Protein AF-A0A975C8Z6-F1 (afdb_monomer)

Nearest PDB structures (foldseek):
  5bvb-assembly6_D-2  TM=6.688E-01  e=1.007E+00  synthetic construct
  5bvb-assembly1_A  TM=6.777E-01  e=1.708E+00  synthetic construct
  4j8t-assembly5_D-2  TM=7.044E-01  e=3.054E+00  Pseudomonas aeruginosa PAO1
  4j9a-assembly6_F  TM=6.568E-01  e=4.661E+00  Pseudomonas aeruginosa PAO1
  4j9a-assembly1_A  TM=5.729E-01  e=3.773E+00  Pseudomonas aeruginosa PAO1

Foldseek 3Di:
DKDWDWDWDQDVVVRFIFTPDIDDIDDFDPDDDQKGKDWDDKDWDQDPRRQKIKMKTWIWIDDPNDIDIDIDIDMWGADRHRDTD

Solvent-accessible surface area (backbone atoms only — not comparable to full-atom values): 4922 Å² total; per-residue (Å²): 74,77,48,66,47,74,41,68,45,79,36,78,92,75,71,32,36,21,43,79,46,68,47,77,74,46,62,45,80,60,80,95,62,92,54,48,62,44,70,76,47,72,50,68,47,72,37,78,90,21,33,28,40,41,36,41,39,30,27,40,40,35,48,96,92,45,73,44,83,47,74,51,75,49,78,39,42,39,42,72,82,50,49,78,93

Secondary structure (DSSP, 8-state):
-EEEEEEEEEETTTTEEEEEEEEEEEE---SS-SSEEEEEEEEEEEETTTTEEEEEEEEEEEETTEEEEEEEEEEEEB-TTS-B-

Mean predicted aligned error: 4.37 Å

pLDDT: mean 90.43, std 6.69, range [67.5, 97.88]

Sequence (85 aa):
MVSGTFKAEYDDDAARQVVSKVDNITSKIAGSSSGEWEQIFYDASVIDRGQKVRIQIEGIFSLNNISTEKAFIIEFSCDERGKIN

Radius of gyration: 15.56 Å; Cα contacts (8 Å, |Δi|>4): 185; chains: 1; bounding box: 40×16×41 Å

Structure (mmCIF, N/CA/C/O backbone):
data_AF-A0A975C8Z6-F1
#
_entry.id   AF-A0A975C8Z6-F1
#
loop_
_atom_site.group_PDB
_atom_site.id
_atom_site.type_symbol
_atom_site.label_atom_id
_atom_site.label_alt_id
_atom_site.label_comp_id
_atom_site.label_asym_id
_atom_site.label_entity_id
_atom_site.label_seq_id
_atom_site.pdbx_PDB_ins_code
_atom_site.Cartn_x
_atom_site.Cartn_y
_atom_site.Cartn_z
_atom_site.occupancy
_atom_site.B_iso_or_equiv
_atom_site.auth_seq_id
_atom_site.auth_comp_id
_atom_site.auth_asym_id
_atom_site.auth_a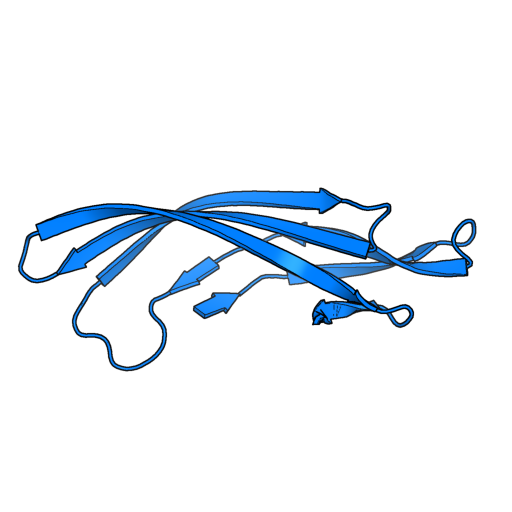tom_id
_atom_site.pdbx_PDB_model_num
ATOM 1 N N . MET A 1 1 ? 10.266 -4.051 -1.136 1.00 88.31 1 MET A N 1
ATOM 2 C CA . MET A 1 1 ? 9.927 -3.467 0.176 1.00 88.31 1 MET A CA 1
ATOM 3 C C . MET A 1 1 ? 8.957 -2.335 -0.074 1.00 88.31 1 MET A C 1
ATOM 5 O O . MET A 1 1 ? 9.226 -1.511 -0.938 1.00 88.31 1 MET A O 1
ATOM 9 N N . VAL A 1 2 ? 7.847 -2.327 0.653 1.00 91.25 2 VAL A N 1
ATOM 10 C CA . VAL A 1 2 ? 6.845 -1.260 0.606 1.00 91.25 2 VAL A CA 1
ATOM 11 C C . VAL A 1 2 ? 6.879 -0.519 1.933 1.00 91.25 2 VAL A C 1
ATOM 13 O O . VAL A 1 2 ? 7.121 -1.124 2.978 1.00 91.25 2 VAL A O 1
ATOM 16 N N . SER A 1 3 ? 6.718 0.794 1.885 1.00 92.50 3 SER A N 1
ATOM 17 C CA . SER A 1 3 ? 6.721 1.670 3.051 1.00 92.50 3 SER A CA 1
ATOM 18 C C . SER A 1 3 ? 5.627 2.713 2.895 1.00 92.50 3 SER A C 1
ATOM 20 O O . SER A 1 3 ? 5.320 3.134 1.784 1.00 92.50 3 SER A O 1
ATOM 22 N N . GLY A 1 4 ? 5.033 3.120 4.007 1.00 91.88 4 GLY A N 1
ATOM 23 C CA . GLY A 1 4 ? 3.931 4.066 4.011 1.00 91.88 4 GLY A CA 1
ATOM 24 C C . GLY A 1 4 ? 3.640 4.569 5.412 1.00 91.88 4 GLY A C 1
ATOM 25 O O . GLY A 1 4 ? 4.221 4.095 6.390 1.00 91.88 4 GLY A O 1
ATOM 26 N N . THR A 1 5 ? 2.731 5.529 5.497 1.00 91.88 5 THR A N 1
ATOM 27 C CA . THR A 1 5 ? 2.250 6.077 6.765 1.00 91.88 5 THR A CA 1
ATOM 28 C C . THR A 1 5 ? 0.776 5.764 6.932 1.00 91.88 5 THR A C 1
ATOM 30 O O . THR A 1 5 ? 0.012 5.810 5.969 1.00 91.88 5 THR A O 1
ATOM 33 N N . PHE A 1 6 ? 0.369 5.459 8.158 1.00 89.62 6 PHE A N 1
ATOM 34 C CA . PHE A 1 6 ? -1.033 5.266 8.493 1.00 89.62 6 PHE A CA 1
ATOM 35 C C . PHE A 1 6 ? -1.379 6.022 9.770 1.00 89.62 6 PHE A C 1
ATOM 37 O O . PHE A 1 6 ? -0.517 6.274 10.616 1.00 89.62 6 PHE A O 1
ATOM 44 N N . LYS A 1 7 ? -2.652 6.388 9.893 1.00 89.88 7 LYS A N 1
ATOM 45 C CA . LYS A 1 7 ? -3.235 6.951 11.105 1.00 89.88 7 LYS A CA 1
ATOM 46 C C . LYS A 1 7 ? -4.207 5.934 11.684 1.00 89.88 7 LYS A C 1
ATOM 48 O O . LYS A 1 7 ? -5.083 5.451 10.967 1.00 89.88 7 LYS A O 1
ATOM 53 N N . ALA A 1 8 ? -4.036 5.638 12.966 1.00 89.19 8 ALA A N 1
ATOM 54 C CA . ALA A 1 8 ? -5.004 4.893 13.752 1.00 89.19 8 ALA A CA 1
ATOM 55 C C . ALA A 1 8 ? -5.769 5.846 14.676 1.00 89.19 8 ALA A C 1
ATOM 57 O O . ALA A 1 8 ? -5.211 6.840 15.154 1.00 89.19 8 ALA A O 1
ATOM 58 N N . GLU A 1 9 ? -7.038 5.546 14.912 1.00 90.06 9 GLU A N 1
ATOM 59 C CA . GLU A 1 9 ? -7.878 6.233 15.887 1.00 90.06 9 GLU A CA 1
ATOM 60 C C . GLU A 1 9 ? -8.852 5.260 16.543 1.00 90.06 9 GLU A C 1
ATOM 62 O O . GLU A 1 9 ? -9.154 4.198 15.999 1.00 90.06 9 GLU A O 1
ATOM 67 N N . TYR A 1 10 ? -9.307 5.609 17.744 1.00 90.06 10 TYR A N 1
ATOM 68 C CA . TYR A 1 10 ? -10.294 4.808 18.450 1.00 90.06 10 TYR A CA 1
ATOM 69 C C . TYR A 1 10 ? -11.678 5.064 17.852 1.00 90.06 10 TYR A C 1
ATOM 71 O O . TYR A 1 10 ? -12.082 6.217 17.714 1.00 90.06 10 TYR A O 1
ATOM 79 N N . ASP A 1 11 ? -12.379 3.990 17.511 1.00 89.38 11 ASP A N 1
ATOM 80 C CA . ASP A 1 11 ? -13.760 3.999 17.044 1.00 89.38 11 ASP A CA 1
ATOM 81 C C . ASP A 1 11 ? -14.655 3.508 18.188 1.00 89.38 11 ASP A C 1
ATOM 83 O O . ASP A 1 11 ? -14.542 2.359 18.630 1.00 89.38 11 ASP A O 1
ATOM 87 N N . ASP A 1 12 ? -15.507 4.402 18.699 1.00 91.06 12 ASP A N 1
ATOM 88 C CA . ASP A 1 12 ? -16.399 4.115 19.826 1.00 91.06 12 ASP A CA 1
ATOM 89 C C . ASP A 1 12 ? -17.480 3.081 19.464 1.00 91.06 12 ASP A C 1
ATOM 91 O O . ASP A 1 12 ? -17.820 2.240 20.298 1.00 91.06 12 ASP A O 1
ATOM 95 N N . ASP A 1 13 ? -17.976 3.085 18.222 1.00 89.25 13 ASP A N 1
ATOM 96 C CA . ASP A 1 13 ? -19.016 2.158 17.752 1.00 89.25 13 ASP A CA 1
ATOM 97 C C . ASP A 1 13 ? -18.478 0.724 17.627 1.00 89.25 13 ASP A C 1
ATOM 99 O O . ASP A 1 13 ? -19.181 -0.256 17.890 1.00 89.25 13 ASP A O 1
ATOM 103 N N . ALA A 1 14 ? -17.214 0.588 17.227 1.00 85.38 14 ALA A N 1
ATOM 104 C CA . ALA A 1 14 ? -16.503 -0.679 17.123 1.00 85.38 14 ALA A CA 1
ATOM 105 C C . ALA A 1 14 ? -15.764 -1.070 18.416 1.00 85.38 14 ALA A C 1
ATOM 107 O O . ALA A 1 14 ? -15.250 -2.191 18.491 1.00 85.38 14 ALA A O 1
ATOM 108 N N . ALA A 1 15 ? -15.706 -0.165 19.400 1.00 89.50 15 ALA A N 1
ATOM 109 C CA . ALA A 1 15 ? -14.994 -0.294 20.670 1.00 89.50 15 ALA A CA 1
ATOM 110 C C . ALA A 1 15 ? -13.529 -0.762 20.520 1.00 89.50 15 ALA A C 1
ATOM 112 O O . ALA A 1 15 ? -13.055 -1.618 21.273 1.00 89.50 15 ALA A O 1
ATOM 113 N N . ARG A 1 16 ? -12.812 -0.243 19.513 1.00 86.62 16 ARG A N 1
ATOM 114 C CA . ARG A 1 16 ? -11.423 -0.639 19.199 1.00 86.62 16 ARG A CA 1
ATOM 115 C C . ARG A 1 16 ? -1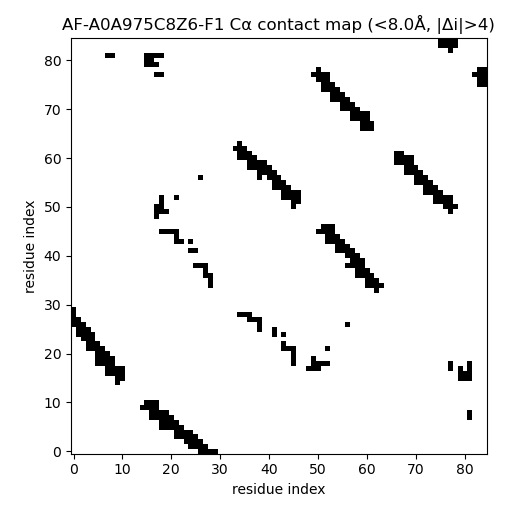0.665 0.426 18.408 1.00 86.62 16 ARG A C 1
ATOM 117 O O . ARG A 1 16 ? -11.254 1.375 17.904 1.00 86.62 16 ARG A O 1
ATOM 124 N N . GLN A 1 17 ? -9.356 0.232 18.241 1.00 89.1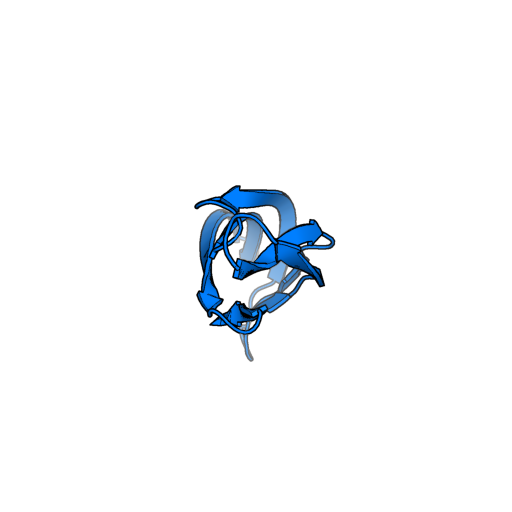9 17 GLN A N 1
ATOM 125 C CA . GLN A 1 17 ? -8.565 1.022 17.292 1.00 89.19 17 GLN A CA 1
ATOM 126 C C . GLN A 1 17 ? -8.866 0.600 15.848 1.00 89.19 17 GLN A C 1
ATOM 128 O O . GLN A 1 17 ? -8.970 -0.591 15.548 1.00 89.19 17 GLN A O 1
ATOM 133 N N . VAL A 1 18 ? -8.968 1.577 14.952 1.00 90.50 18 VAL A N 1
ATOM 134 C CA . VAL A 1 18 ? -9.160 1.382 13.512 1.00 90.50 18 VAL A CA 1
ATOM 135 C C . VAL A 1 18 ? -8.184 2.247 12.724 1.00 90.50 18 VAL A C 1
ATOM 137 O O . VAL A 1 18 ? -7.782 3.322 13.169 1.00 90.50 18 VAL A O 1
ATOM 140 N N . VAL A 1 19 ? -7.799 1.798 11.531 1.00 90.56 19 VAL A N 1
ATOM 141 C CA . VAL A 1 19 ? -7.068 2.647 10.587 1.00 90.56 19 VAL A CA 1
ATOM 142 C C . VAL A 1 19 ? -8.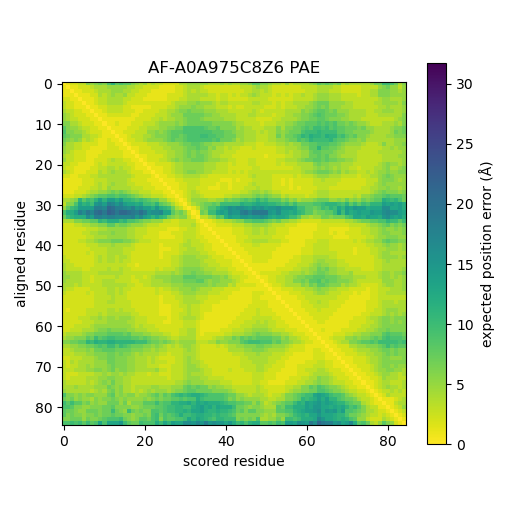056 3.627 9.966 1.00 90.56 19 VAL A C 1
ATOM 144 O O . VAL A 1 19 ? -9.046 3.200 9.382 1.00 90.56 19 VAL A O 1
ATOM 147 N N . SER A 1 20 ? -7.786 4.927 10.058 1.00 90.12 20 SER A N 1
ATOM 148 C CA . SER A 1 20 ? -8.634 5.969 9.463 1.00 90.12 20 SER A CA 1
ATOM 149 C C . SER A 1 20 ? -8.040 6.594 8.210 1.00 90.12 20 SER A C 1
ATOM 151 O O . SER A 1 20 ? -8.766 7.123 7.369 1.00 90.12 20 SER A O 1
ATOM 153 N N . LYS A 1 21 ? -6.715 6.520 8.050 1.00 90.94 21 LYS A N 1
ATOM 154 C CA . LYS A 1 21 ? -6.022 7.036 6.868 1.00 90.94 21 LYS A CA 1
ATOM 155 C C . LYS A 1 21 ? -4.770 6.227 6.556 1.00 90.94 21 LYS A C 1
ATOM 157 O O . LYS A 1 21 ? -4.045 5.837 7.468 1.00 90.94 21 LYS A O 1
ATOM 162 N N . VAL A 1 22 ? -4.485 6.066 5.267 1.00 92.12 22 VAL A N 1
ATOM 163 C CA . VAL A 1 22 ? -3.213 5.570 4.727 1.00 92.12 22 VAL A CA 1
ATOM 164 C C . VAL A 1 22 ? -2.743 6.518 3.636 1.00 92.12 22 VAL A C 1
ATOM 166 O O . VAL A 1 22 ? -3.555 7.005 2.856 1.00 92.12 22 VAL A O 1
ATOM 169 N N . ASP A 1 23 ? -1.449 6.826 3.630 1.00 93.88 23 ASP A N 1
ATOM 170 C CA . ASP A 1 23 ? -0.866 7.809 2.719 1.00 93.88 23 ASP A CA 1
ATOM 171 C C . ASP A 1 23 ? 0.651 7.605 2.563 1.00 93.88 23 ASP A C 1
ATOM 173 O O . ASP A 1 23 ? 1.279 6.866 3.335 1.00 93.88 23 ASP A O 1
ATOM 177 N N . ASN A 1 24 ? 1.252 8.324 1.614 1.00 94.31 24 ASN A N 1
ATOM 178 C CA . ASN A 1 24 ? 2.692 8.342 1.341 1.00 94.31 24 ASN A CA 1
ATOM 179 C C . ASN A 1 24 ? 3.269 6.952 1.029 1.00 94.31 24 ASN A C 1
ATOM 181 O O . ASN A 1 24 ? 4.339 6.583 1.525 1.00 94.31 24 ASN A O 1
ATOM 185 N N . ILE A 1 25 ? 2.553 6.162 0.225 1.00 95.69 25 ILE A N 1
ATOM 186 C CA . ILE A 1 25 ? 3.016 4.832 -0.170 1.00 95.69 25 ILE A CA 1
ATOM 187 C C . ILE A 1 25 ? 4.177 4.951 -1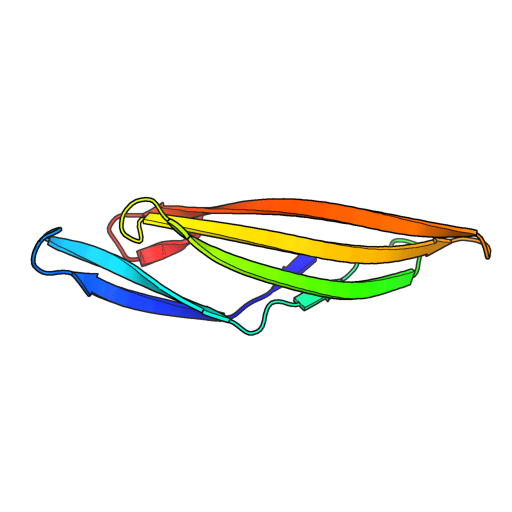.151 1.00 95.69 25 ILE A C 1
ATOM 189 O O . ILE A 1 25 ? 4.083 5.572 -2.210 1.00 95.69 25 ILE A O 1
ATOM 193 N N . THR A 1 26 ? 5.273 4.292 -0.802 1.00 95.81 26 THR A N 1
ATOM 194 C CA . THR A 1 26 ? 6.464 4.158 -1.632 1.00 95.81 26 THR A CA 1
ATOM 195 C C . THR A 1 26 ? 6.906 2.704 -1.675 1.00 95.81 26 THR A C 1
ATOM 197 O O . THR A 1 26 ? 6.659 1.910 -0.760 1.00 95.81 26 THR A O 1
ATOM 200 N N . SER A 1 27 ? 7.595 2.339 -2.747 1.00 95.25 27 SER A N 1
ATOM 201 C CA . SER A 1 27 ? 8.102 0.993 -2.947 1.00 95.25 27 SER A CA 1
ATOM 202 C C . SER A 1 27 ? 9.486 1.028 -3.569 1.00 95.25 27 SER A C 1
ATOM 204 O O . SER A 1 27 ? 9.842 1.918 -4.337 1.00 95.25 27 SER A O 1
ATOM 206 N N . LYS A 1 28 ? 10.283 0.035 -3.192 1.00 94.19 28 LYS A N 1
ATOM 207 C CA . LYS A 1 28 ? 11.627 -0.198 -3.711 1.00 94.19 28 LYS A CA 1
ATOM 208 C C . LYS A 1 28 ? 11.900 -1.687 -3.791 1.00 94.19 28 LYS A C 1
ATOM 210 O O . LYS A 1 28 ? 11.266 -2.484 -3.093 1.00 94.19 28 LYS A O 1
ATOM 215 N N . ILE A 1 29 ? 12.892 -2.074 -4.576 1.00 91.94 29 ILE A N 1
ATOM 216 C CA . ILE A 1 29 ? 13.398 -3.448 -4.585 1.00 91.94 29 ILE A CA 1
ATOM 217 C C . ILE A 1 29 ? 13.850 -3.848 -3.172 1.00 91.94 29 ILE A C 1
ATOM 219 O O . ILE A 1 29 ? 14.432 -3.054 -2.432 1.00 91.94 29 ILE A O 1
ATOM 223 N N . ALA A 1 30 ? 13.508 -5.070 -2.756 1.00 86.50 30 ALA A N 1
ATOM 224 C CA . ALA A 1 30 ? 13.992 -5.635 -1.500 1.00 86.50 30 ALA A CA 1
ATOM 225 C C . ALA A 1 30 ? 15.331 -6.351 -1.724 1.00 86.50 30 ALA A C 1
ATOM 227 O O . ALA A 1 30 ? 15.459 -7.127 -2.668 1.00 86.50 30 ALA A O 1
ATOM 228 N N . GLY A 1 31 ? 16.289 -6.141 -0.819 1.00 82.38 31 GLY A N 1
ATOM 229 C CA . GLY A 1 31 ? 17.577 -6.838 -0.833 1.00 82.38 31 GLY A CA 1
ATOM 230 C C . GLY A 1 31 ? 18.496 -6.449 -1.996 1.00 82.38 31 GLY A C 1
ATOM 231 O O . GLY A 1 31 ? 18.312 -5.421 -2.646 1.00 82.38 31 GLY A O 1
ATOM 232 N N . SER A 1 32 ? 19.504 -7.285 -2.234 1.00 75.62 32 SER A N 1
ATOM 233 C CA . SER A 1 32 ? 20.573 -7.076 -3.219 1.00 75.62 32 SER A CA 1
ATOM 234 C C . SER A 1 32 ? 20.167 -7.556 -4.621 1.00 75.62 32 SER A C 1
ATOM 236 O O . SER A 1 32 ? 20.786 -8.465 -5.168 1.00 75.62 32 SER A O 1
ATOM 238 N N . SER A 1 33 ? 19.092 -7.014 -5.197 1.00 78.19 33 SER A N 1
ATOM 239 C CA . SER A 1 33 ? 18.725 -7.327 -6.589 1.00 78.19 33 SER A CA 1
ATOM 240 C C . SER A 1 33 ? 19.468 -6.417 -7.569 1.00 78.19 33 SER A C 1
ATOM 242 O O . SER A 1 33 ? 19.664 -5.239 -7.292 1.00 78.19 33 SER A O 1
ATOM 244 N N . SER A 1 34 ? 19.837 -6.961 -8.729 1.00 84.00 34 SER A N 1
ATOM 245 C CA . SER A 1 34 ? 20.562 -6.265 -9.801 1.00 84.00 34 SER A CA 1
ATOM 246 C C . SER A 1 34 ? 19.674 -5.438 -10.743 1.00 84.00 34 SER A C 1
ATOM 248 O O . SER A 1 34 ? 20.165 -4.963 -11.762 1.00 84.00 34 SER A O 1
ATOM 250 N N . GLY A 1 35 ? 18.370 -5.333 -10.472 1.00 91.06 35 GLY A N 1
ATOM 251 C CA . GLY A 1 35 ? 17.434 -4.534 -11.268 1.00 91.06 35 GLY A CA 1
ATOM 252 C C . GLY A 1 35 ? 17.145 -3.161 -10.666 1.00 91.06 35 GLY A C 1
ATOM 253 O O . GLY A 1 35 ? 17.462 -2.897 -9.506 1.00 91.06 35 GLY A O 1
ATOM 254 N N . GLU A 1 36 ? 16.479 -2.321 -11.450 1.00 94.25 36 GLU A N 1
ATOM 255 C CA . GLU A 1 36 ? 15.947 -1.022 -11.043 1.00 94.25 36 GLU A CA 1
ATOM 256 C C . GLU A 1 36 ? 14.419 -1.072 -10.967 1.00 94.25 36 GLU A C 1
ATOM 258 O O . GLU A 1 36 ? 13.761 -1.812 -11.703 1.00 94.25 36 GLU A O 1
ATOM 263 N N . TRP A 1 37 ? 13.853 -0.298 -10.044 1.00 95.19 37 TRP A N 1
ATOM 264 C CA . TRP A 1 37 ? 12.414 -0.180 -9.850 1.00 95.19 37 TRP A CA 1
ATOM 265 C C . TRP A 1 37 ? 12.025 1.281 -9.729 1.00 95.19 37 TRP A C 1
ATOM 267 O O . TRP A 1 37 ? 12.550 1.990 -8.869 1.00 95.19 37 TRP A O 1
ATOM 277 N N . GLU A 1 38 ? 11.055 1.680 -10.539 1.00 96.38 38 GLU A N 1
ATOM 278 C CA . GLU A 1 38 ? 10.407 2.979 -10.470 1.00 96.38 38 GLU A CA 1
ATOM 279 C C . GLU A 1 38 ? 8.922 2.775 -10.179 1.00 96.38 38 GLU A C 1
ATOM 281 O O . GLU A 1 38 ? 8.192 2.196 -10.982 1.00 96.38 38 GLU A O 1
ATOM 286 N N . GLN A 1 39 ? 8.466 3.243 -9.019 1.00 97.50 39 GLN A N 1
ATOM 287 C CA . GLN A 1 39 ? 7.038 3.313 -8.732 1.00 97.50 39 GLN A CA 1
ATOM 288 C C . GLN A 1 39 ? 6.423 4.455 -9.540 1.00 97.50 39 GLN A C 1
ATOM 290 O O . GLN A 1 39 ? 6.842 5.599 -9.387 1.00 97.50 39 GLN A O 1
ATOM 295 N N . ILE A 1 40 ? 5.387 4.155 -10.320 1.00 97.44 40 ILE A N 1
ATOM 296 C CA . ILE A 1 40 ? 4.679 5.154 -11.138 1.00 97.44 40 ILE A CA 1
ATOM 297 C C . ILE A 1 40 ? 3.323 5.526 -10.540 1.00 97.44 40 ILE A C 1
AT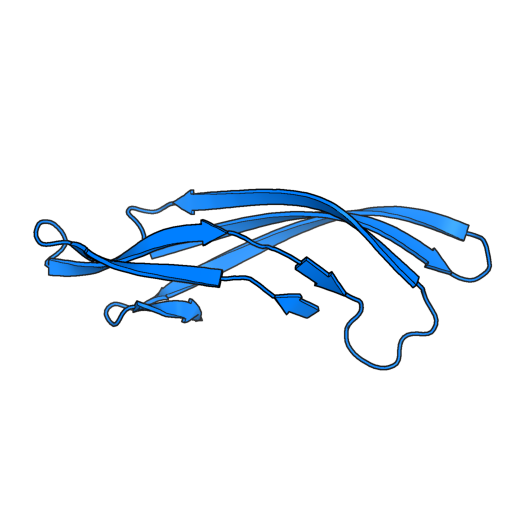OM 299 O O . ILE A 1 40 ? 2.837 6.635 -10.746 1.00 97.44 40 ILE A O 1
ATOM 303 N N . PHE A 1 41 ? 2.715 4.615 -9.779 1.00 97.25 41 PHE A N 1
ATOM 304 C CA . PHE A 1 41 ? 1.389 4.813 -9.214 1.00 97.25 41 PHE A CA 1
ATOM 305 C C . PHE A 1 41 ? 1.212 4.029 -7.915 1.00 97.25 41 PHE A C 1
ATOM 307 O O . PHE A 1 41 ? 1.806 2.965 -7.711 1.00 97.25 41 PHE A O 1
ATOM 314 N N . TYR A 1 42 ? 0.364 4.565 -7.043 1.00 96.69 42 TYR A N 1
ATOM 315 C CA . TYR A 1 42 ? -0.231 3.803 -5.964 1.00 96.69 42 TYR A CA 1
ATOM 316 C C . TYR A 1 42 ? -1.682 4.232 -5.752 1.00 96.69 42 TYR A C 1
ATOM 318 O O . TYR A 1 42 ? -2.028 5.397 -5.939 1.00 96.69 42 TYR A O 1
ATOM 326 N N . ASP A 1 43 ? -2.489 3.287 -5.287 1.00 96.50 43 ASP A N 1
ATOM 327 C CA . ASP A 1 43 ? -3.788 3.547 -4.682 1.00 96.50 43 ASP A CA 1
ATOM 328 C C . ASP A 1 43 ? -3.848 2.842 -3.331 1.00 96.50 43 ASP A C 1
ATOM 330 O O . ASP A 1 43 ? -3.331 1.733 -3.170 1.00 96.50 43 ASP A O 1
ATOM 334 N N . ALA A 1 44 ? -4.452 3.492 -2.344 1.00 94.75 44 ALA A N 1
ATOM 335 C CA . ALA A 1 44 ? -4.571 2.940 -1.009 1.00 94.75 44 ALA A CA 1
ATOM 336 C C . ALA A 1 44 ? -5.960 3.210 -0.443 1.00 94.75 44 ALA A C 1
ATOM 338 O O . ALA A 1 44 ? -6.436 4.342 -0.414 1.00 94.75 44 ALA A O 1
ATOM 339 N N . SER A 1 45 ? -6.588 2.156 0.067 1.00 93.75 45 SER A N 1
ATOM 340 C CA . SER A 1 45 ? -7.915 2.226 0.662 1.00 93.75 45 SER A CA 1
ATOM 341 C C . SER A 1 45 ? -7.959 1.513 2.005 1.00 93.75 45 SER A C 1
ATOM 343 O O . SER A 1 45 ? -7.334 0.473 2.223 1.00 93.75 45 SER A O 1
ATOM 345 N N . VAL A 1 46 ? -8.726 2.100 2.916 1.00 92.19 46 VAL A N 1
ATOM 346 C CA . VAL A 1 46 ? -9.107 1.484 4.180 1.00 92.19 46 VAL A CA 1
ATOM 347 C C . VAL A 1 46 ? -10.410 0.725 3.949 1.00 92.19 46 VAL A C 1
ATOM 349 O O . VAL A 1 46 ? -11.396 1.295 3.485 1.00 92.19 46 VAL A O 1
ATOM 352 N N . ILE A 1 47 ? -10.418 -0.562 4.273 1.00 91.81 47 ILE A N 1
ATOM 353 C CA . ILE A 1 47 ? -11.549 -1.468 4.075 1.00 91.81 47 ILE A CA 1
ATOM 354 C C . ILE A 1 47 ? -11.879 -2.204 5.382 1.00 91.81 47 ILE A C 1
ATOM 356 O O . ILE A 1 47 ? -11.198 -2.056 6.398 1.00 91.81 47 ILE A O 1
ATOM 360 N N . ASP A 1 48 ? -12.963 -2.984 5.373 1.00 90.19 48 ASP A N 1
ATOM 361 C CA . ASP A 1 48 ? -13.373 -3.830 6.508 1.00 90.19 48 ASP A CA 1
ATOM 362 C C . ASP A 1 48 ? -13.579 -3.047 7.826 1.00 90.19 48 ASP A C 1
ATOM 364 O O . ASP A 1 48 ? -13.125 -3.440 8.903 1.00 90.19 48 ASP A O 1
ATOM 368 N N . ARG A 1 49 ? -14.234 -1.877 7.726 1.00 87.25 49 ARG A N 1
ATOM 369 C CA . ARG A 1 49 ? -14.435 -0.919 8.836 1.00 87.25 49 ARG A CA 1
ATOM 370 C C . ARG A 1 49 ? -13.129 -0.572 9.563 1.00 87.25 49 ARG A C 1
ATOM 372 O O . ARG A 1 49 ? -13.046 -0.658 10.787 1.00 87.25 49 ARG A O 1
ATOM 37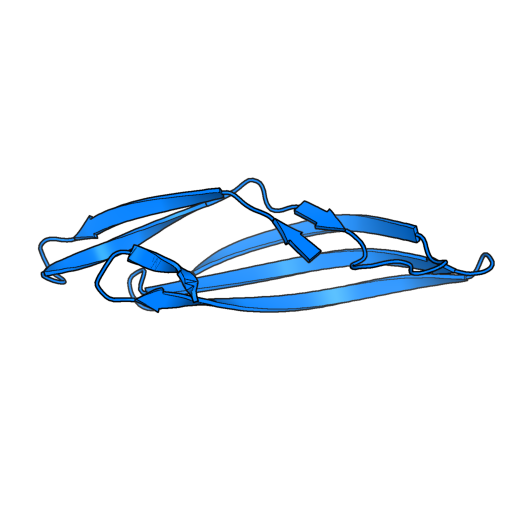9 N N . GLY A 1 50 ? -12.085 -0.267 8.793 1.00 86.88 50 GLY A N 1
ATOM 380 C CA . GLY A 1 50 ? -10.796 0.151 9.339 1.00 86.88 50 GLY A CA 1
ATOM 381 C C . GLY A 1 50 ? -9.898 -0.974 9.847 1.00 86.88 50 GLY A C 1
ATOM 382 O O . GLY A 1 50 ? -8.832 -0.692 10.389 1.00 86.88 50 GLY A O 1
ATOM 383 N N . GLN A 1 51 ? -10.289 -2.238 9.657 1.00 89.06 51 GLN A N 1
ATOM 384 C CA . GLN A 1 51 ? -9.469 -3.395 10.035 1.00 89.06 51 GLN A CA 1
ATOM 385 C C . GLN A 1 51 ? -8.444 -3.775 8.973 1.00 89.06 51 GLN A C 1
ATOM 387 O O . GLN A 1 51 ? -7.513 -4.515 9.270 1.00 89.06 51 GLN A O 1
ATOM 392 N N . LYS A 1 52 ? -8.610 -3.329 7.728 1.00 91.94 52 LYS A N 1
ATOM 393 C CA . LYS A 1 52 ? -7.726 -3.722 6.634 1.00 91.94 52 LYS A CA 1
ATOM 394 C C . LYS A 1 52 ? -7.344 -2.534 5.780 1.00 91.94 52 LYS A C 1
ATOM 396 O O . LYS A 1 52 ? -8.140 -1.628 5.544 1.00 91.94 52 LYS A O 1
ATOM 401 N N . VAL A 1 53 ? -6.118 -2.576 5.288 1.00 92.12 53 VAL A N 1
ATOM 402 C CA . VAL A 1 53 ? -5.585 -1.623 4.323 1.00 92.12 53 VAL A CA 1
ATOM 403 C C . VAL A 1 53 ? -5.265 -2.390 3.059 1.00 92.12 53 VAL A C 1
ATOM 405 O O . VAL A 1 53 ? -4.500 -3.350 3.103 1.00 92.12 53 VAL A O 1
ATOM 408 N N . ARG A 1 54 ? -5.818 -1.946 1.935 1.00 94.50 54 ARG A N 1
ATOM 409 C CA . ARG A 1 54 ? -5.500 -2.469 0.611 1.00 94.50 54 ARG A CA 1
ATOM 410 C C . ARG A 1 54 ? -4.681 -1.440 -0.144 1.00 94.50 54 ARG A C 1
ATOM 412 O O . ARG A 1 54 ? -5.103 -0.295 -0.270 1.00 94.50 54 ARG A O 1
ATOM 419 N N . ILE A 1 55 ? -3.524 -1.858 -0.638 1.00 95.44 55 ILE A N 1
ATOM 420 C CA . ILE A 1 55 ? -2.588 -1.016 -1.376 1.00 95.44 55 ILE A CA 1
ATOM 421 C C . ILE A 1 55 ? -2.341 -1.650 -2.737 1.00 95.44 55 ILE A C 1
ATOM 423 O O . ILE A 1 55 ? -1.842 -2.771 -2.812 1.00 95.44 55 ILE A O 1
ATOM 427 N N . GLN A 1 56 ? -2.662 -0.931 -3.802 1.00 96.81 56 GLN A N 1
ATOM 428 C CA . GLN A 1 56 ? -2.237 -1.252 -5.157 1.00 96.81 56 GLN A CA 1
ATOM 429 C C . GLN A 1 56 ? -1.010 -0.414 -5.487 1.00 96.81 56 GLN A C 1
ATOM 431 O O . GLN A 1 56 ? -0.986 0.787 -5.234 1.00 96.81 56 GLN A O 1
ATOM 436 N N . ILE A 1 57 ? 0.013 -1.053 -6.040 1.00 97.12 57 ILE A N 1
ATOM 437 C CA . ILE A 1 57 ? 1.231 -0.388 -6.486 1.00 97.12 57 ILE A CA 1
ATOM 438 C C . ILE A 1 57 ? 1.504 -0.818 -7.911 1.00 97.12 57 ILE A C 1
ATOM 440 O O . ILE A 1 57 ? 1.468 -2.009 -8.231 1.00 97.12 57 ILE A O 1
ATOM 444 N N . GLU A 1 58 ? 1.823 0.164 -8.740 1.00 97.88 58 GLU A N 1
ATOM 445 C CA . GLU A 1 58 ? 2.271 -0.056 -10.103 1.00 97.88 58 GLU A CA 1
ATOM 446 C C . GLU A 1 58 ? 3.613 0.625 -10.319 1.00 97.88 58 GLU A C 1
ATOM 448 O O . GLU A 1 58 ? 3.944 1.648 -9.705 1.00 97.88 58 GLU A O 1
ATOM 453 N N . GLY A 1 59 ? 4.408 0.044 -11.203 1.00 97.19 59 GLY A N 1
ATOM 454 C CA . GLY A 1 59 ? 5.718 0.566 -11.527 1.00 97.19 59 GLY A CA 1
ATOM 455 C C . GLY A 1 59 ? 6.402 -0.209 -12.630 1.00 97.19 59 GLY A C 1
ATOM 456 O O . GLY A 1 59 ? 5.889 -1.202 -13.151 1.00 97.19 59 GLY A O 1
ATOM 457 N N . ILE A 1 60 ? 7.586 0.265 -12.977 1.00 97.38 60 ILE A N 1
ATOM 458 C CA . ILE A 1 60 ? 8.409 -0.284 -14.039 1.00 97.38 60 ILE A CA 1
ATOM 459 C C . ILE A 1 60 ? 9.605 -0.960 -13.386 1.00 97.38 60 ILE A C 1
ATOM 461 O O . ILE A 1 60 ? 10.353 -0.348 -12.624 1.00 97.38 60 ILE A O 1
ATOM 465 N N . PHE A 1 61 ? 9.781 -2.244 -13.687 1.00 95.75 61 PHE A N 1
ATOM 466 C CA . PHE A 1 61 ? 10.998 -2.967 -13.349 1.00 95.75 61 PHE A CA 1
ATOM 467 C C . PHE A 1 61 ? 11.900 -3.043 -14.575 1.00 95.75 61 PHE A C 1
ATOM 469 O O . PHE A 1 61 ? 11.449 -3.476 -15.638 1.00 95.75 61 PHE A O 1
ATOM 476 N N . SER A 1 62 ? 13.167 -2.677 -14.405 1.00 95.50 62 SER A N 1
ATOM 477 C CA . SER A 1 62 ? 14.173 -2.672 -15.465 1.00 95.50 62 SER A CA 1
ATOM 478 C C . SER A 1 62 ? 15.360 -3.554 -15.089 1.00 95.50 62 SER A C 1
ATOM 480 O O . SER A 1 62 ? 15.923 -3.435 -14.003 1.00 95.50 62 SER A O 1
ATOM 482 N N . LEU A 1 63 ? 15.768 -4.440 -15.996 1.00 94.69 63 LEU A N 1
ATOM 483 C CA . LEU A 1 63 ? 16.956 -5.278 -15.839 1.00 94.69 63 LEU A CA 1
ATOM 484 C C . LEU A 1 63 ? 17.572 -5.552 -17.212 1.00 94.69 63 LEU A C 1
ATOM 486 O O . LEU A 1 63 ? 16.871 -5.966 -18.130 1.00 94.69 63 LEU A O 1
ATOM 490 N N . ASN A 1 64 ? 18.886 -5.354 -17.353 1.00 94.00 64 ASN A N 1
ATOM 491 C CA . ASN A 1 64 ? 19.615 -5.584 -18.609 1.00 94.00 64 ASN A CA 1
ATOM 492 C C . ASN A 1 64 ? 18.965 -4.887 -19.828 1.00 94.00 64 ASN A C 1
ATOM 494 O O . ASN A 1 64 ? 18.819 -5.497 -20.885 1.00 94.00 64 ASN A O 1
ATOM 498 N N . ASN A 1 65 ? 18.557 -3.619 -19.671 1.00 92.25 65 ASN A N 1
ATOM 499 C CA . ASN A 1 65 ? 17.848 -2.802 -20.67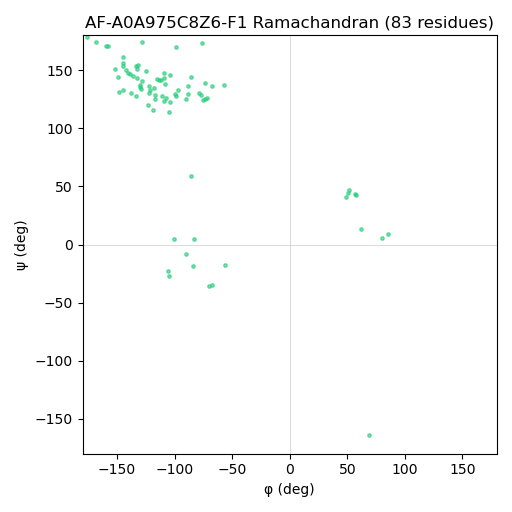4 1.00 92.25 65 ASN A CA 1
ATOM 500 C C . ASN A 1 65 ? 16.467 -3.326 -21.110 1.00 92.25 65 ASN A C 1
ATOM 502 O O . ASN A 1 65 ? 15.910 -2.844 -22.095 1.00 92.25 65 ASN A O 1
ATOM 506 N N . ILE A 1 66 ? 15.898 -4.291 -20.388 1.00 95.62 66 ILE A N 1
ATOM 507 C CA . ILE A 1 66 ? 14.527 -4.755 -20.588 1.00 95.62 66 ILE A CA 1
ATOM 508 C C . ILE A 1 66 ? 13.672 -4.184 -19.465 1.00 95.62 66 ILE A C 1
ATOM 510 O O . ILE A 1 66 ? 13.945 -4.438 -18.291 1.00 95.62 66 ILE A O 1
ATOM 514 N N . SER A 1 67 ? 12.629 -3.446 -19.837 1.00 96.75 67 SER A N 1
ATOM 515 C CA . SER A 1 67 ? 11.664 -2.865 -18.906 1.00 96.75 67 SER A CA 1
ATOM 516 C C . SER A 1 67 ? 10.320 -3.573 -19.009 1.00 96.75 67 SER A C 1
ATOM 518 O O . SER A 1 67 ? 9.893 -3.998 -20.084 1.00 96.75 67 SER A O 1
ATOM 520 N N . THR A 1 68 ? 9.642 -3.741 -17.881 1.00 96.69 68 THR A N 1
ATOM 521 C CA . THR A 1 68 ? 8.313 -4.355 -17.827 1.00 96.69 68 THR A CA 1
ATOM 522 C C . THR A 1 68 ? 7.480 -3.684 -16.750 1.00 96.69 68 THR A C 1
ATOM 524 O O . THR A 1 68 ? 7.935 -3.527 -15.616 1.00 96.69 68 THR A O 1
ATOM 527 N N . GLU A 1 69 ? 6.242 -3.345 -17.096 1.00 97.31 69 GLU A N 1
ATOM 528 C CA . GLU A 1 69 ? 5.249 -2.883 -16.133 1.00 97.31 69 GLU A CA 1
ATOM 529 C C . GLU A 1 69 ? 4.861 -4.016 -15.182 1.00 97.31 69 GLU A C 1
ATOM 531 O O . GLU A 1 69 ? 4.652 -5.170 -15.579 1.00 97.31 69 GLU A O 1
ATOM 536 N N . LYS A 1 70 ? 4.779 -3.690 -13.896 1.00 95.44 70 LYS A N 1
ATOM 537 C CA . LYS A 1 70 ? 4.320 -4.589 -12.845 1.00 95.44 70 LYS A CA 1
ATOM 538 C C . LYS A 1 70 ? 3.265 -3.877 -12.023 1.00 95.44 70 LYS A C 1
ATOM 540 O O . LYS A 1 70 ? 3.465 -2.741 -11.607 1.00 95.44 70 LYS A O 1
ATOM 545 N N . ALA A 1 71 ? 2.197 -4.603 -11.733 1.00 95.62 71 ALA A N 1
ATOM 546 C CA . ALA A 1 71 ? 1.171 -4.212 -10.786 1.00 95.62 71 ALA A CA 1
ATOM 547 C C . ALA A 1 71 ? 1.063 -5.297 -9.715 1.00 95.62 71 ALA A C 1
ATOM 549 O O . ALA A 1 71 ? 1.090 -6.492 -10.026 1.00 95.62 71 ALA A O 1
ATOM 550 N N . PHE A 1 72 ? 0.959 -4.896 -8.454 1.00 93.81 72 PHE A N 1
ATOM 551 C CA . PHE A 1 72 ? 0.712 -5.816 -7.351 1.00 93.81 72 PHE A CA 1
ATOM 552 C C . PHE A 1 72 ? -0.168 -5.171 -6.287 1.00 93.81 72 PHE A C 1
ATOM 554 O O . PHE A 1 72 ? -0.210 -3.952 -6.132 1.00 93.81 72 PHE A O 1
ATOM 561 N N . ILE A 1 73 ? -0.879 -6.026 -5.557 1.00 95.06 73 ILE A N 1
ATOM 562 C CA . ILE A 1 73 ? -1.776 -5.634 -4.476 1.00 95.06 73 ILE A CA 1
ATOM 563 C C . ILE A 1 73 ? -1.252 -6.246 -3.187 1.00 95.06 73 ILE A C 1
ATOM 565 O O . ILE A 1 73 ? -0.893 -7.423 -3.151 1.00 95.06 73 ILE A O 1
ATOM 569 N N . ILE A 1 74 ? -1.213 -5.436 -2.138 1.00 91.56 74 ILE A N 1
ATOM 570 C CA . ILE A 1 74 ? -0.866 -5.855 -0.788 1.00 91.56 74 ILE A CA 1
ATOM 571 C C . ILE A 1 74 ? -2.039 -5.521 0.116 1.00 91.56 74 ILE A C 1
ATOM 573 O O . ILE A 1 74 ? -2.575 -4.414 0.073 1.00 91.56 74 ILE A O 1
ATOM 577 N N . GLU A 1 75 ? -2.421 -6.483 0.942 1.00 91.62 75 GLU A N 1
ATOM 578 C CA . GLU A 1 75 ? -3.422 -6.288 1.978 1.00 91.62 75 GLU A CA 1
ATOM 579 C C . GLU A 1 75 ? -2.778 -6.497 3.340 1.00 91.62 75 GLU A C 1
ATOM 581 O O . GLU A 1 75 ? -2.115 -7.504 3.582 1.00 91.62 75 GLU A O 1
ATOM 586 N N . PHE A 1 76 ? -2.975 -5.519 4.213 1.00 85.75 76 PHE A N 1
ATOM 587 C CA . PHE A 1 76 ? -2.505 -5.527 5.587 1.00 85.75 76 PHE A CA 1
ATOM 588 C C . PHE A 1 76 ? -3.700 -5.578 6.523 1.00 85.75 76 PHE A C 1
ATOM 590 O O . PHE A 1 76 ? -4.707 -4.912 6.270 1.00 85.75 76 PHE A O 1
ATOM 597 N N . SER A 1 77 ? -3.583 -6.332 7.615 1.00 86.12 77 SER A N 1
ATOM 598 C CA . SER A 1 77 ? -4.624 -6.384 8.642 1.00 86.12 77 SER A CA 1
ATOM 599 C C . SER A 1 77 ? -4.166 -5.653 9.895 1.00 86.12 77 SER A C 1
ATOM 601 O O . SER A 1 77 ? -3.022 -5.771 10.323 1.00 86.12 77 SER A O 1
ATOM 603 N N . CYS A 1 78 ? -5.071 -4.889 10.484 1.00 79.62 78 CYS A N 1
ATOM 604 C CA . CYS A 1 78 ? -4.885 -4.196 11.741 1.00 79.62 78 CYS A CA 1
ATOM 605 C C . CYS A 1 78 ? -5.534 -5.022 12.855 1.00 79.62 78 CYS A C 1
ATOM 607 O O . CYS A 1 78 ? -6.692 -5.425 12.730 1.00 79.62 78 CYS A O 1
ATOM 609 N N . ASP A 1 79 ? -4.789 -5.315 13.917 1.00 80.38 79 ASP A N 1
ATOM 610 C CA . ASP A 1 79 ? -5.353 -5.968 15.095 1.00 80.38 79 ASP A CA 1
ATOM 611 C C . ASP A 1 79 ? -6.178 -4.994 15.954 1.00 80.38 79 ASP A C 1
ATOM 613 O O . ASP A 1 79 ? -6.204 -3.783 15.732 1.00 80.38 79 ASP A O 1
ATOM 617 N N . GLU A 1 80 ? -6.852 -5.529 16.974 1.00 76.31 80 GLU A N 1
ATOM 618 C CA . GLU A 1 80 ? -7.706 -4.766 17.898 1.00 76.31 80 GLU A CA 1
ATOM 619 C C . GLU A 1 80 ? -6.985 -3.605 18.616 1.00 76.31 80 GLU A C 1
ATOM 621 O O . GLU A 1 80 ? -7.635 -2.700 19.146 1.00 76.31 80 GLU A O 1
ATOM 626 N N . ARG A 1 81 ? -5.644 -3.610 18.628 1.00 75.38 81 ARG A N 1
ATOM 627 C CA . ARG A 1 81 ? -4.795 -2.601 19.277 1.00 75.38 81 ARG A CA 1
ATOM 628 C C . ARG A 1 81 ? -4.236 -1.578 18.293 1.00 75.38 81 ARG A C 1
ATOM 630 O O . ARG A 1 81 ? -3.443 -0.731 18.700 1.00 75.38 81 ARG A O 1
ATOM 637 N N . GLY A 1 82 ? -4.628 -1.636 17.023 1.00 68.94 82 GLY A N 1
ATOM 638 C CA . GLY A 1 82 ? -4.157 -0.702 16.007 1.00 68.94 82 GLY A CA 1
ATOM 639 C C . GLY A 1 82 ? -2.828 -1.115 15.365 1.00 68.94 82 GLY A C 1
ATOM 640 O O . GLY A 1 82 ? -2.231 -0.321 14.634 1.00 68.94 82 GLY A O 1
ATOM 641 N N . LYS A 1 83 ? -2.322 -2.328 15.632 1.00 76.12 83 LYS A N 1
ATOM 642 C CA . LYS A 1 83 ? -1.051 -2.794 15.070 1.00 76.12 83 LYS A CA 1
ATOM 643 C C . LYS A 1 83 ? -1.287 -3.470 13.724 1.00 76.12 83 LYS A C 1
ATOM 645 O O . LYS A 1 83 ? -2.109 -4.374 13.605 1.00 76.12 83 LYS A O 1
ATOM 650 N N . ILE A 1 84 ? -0.522 -3.053 12.719 1.00 73.50 84 ILE A N 1
ATOM 651 C CA . ILE A 1 84 ? -0.520 -3.682 11.397 1.00 73.50 84 ILE A CA 1
ATOM 652 C C . ILE A 1 84 ? 0.319 -4.969 11.424 1.00 73.50 84 ILE A C 1
ATOM 654 O O . ILE A 1 84 ? 1.465 -4.944 11.885 1.00 73.50 84 ILE A O 1
ATOM 658 N N . ASN A 1 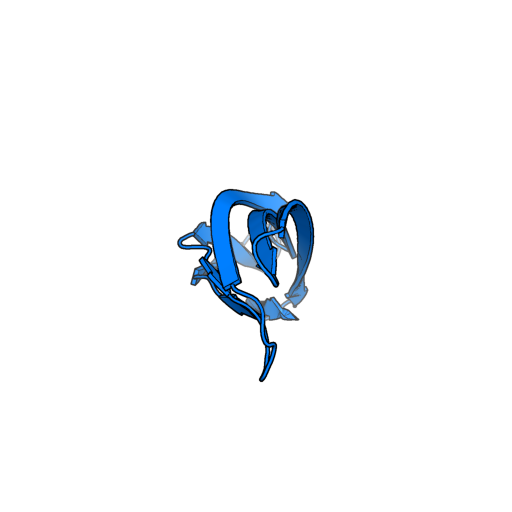85 ? -0.253 -6.066 10.918 1.00 67.50 85 ASN A N 1
ATOM 659 C CA . ASN A 1 85 ? 0.397 -7.358 10.684 1.00 67.50 85 ASN A CA 1
ATOM 660 C C . ASN A 1 85 ? 0.303 -7.761 9.204 1.00 67.50 85 ASN A C 1
ATOM 662 O O . ASN A 1 85 ? -0.717 -7.428 8.548 1.00 67.50 85 ASN A O 1
#